Protein AF-A0A7C4NVT6-F1 (afdb_monomer)

Organism: NCBI:txid1295609

Mean predicted aligned error: 9.37 Å

Nearest PDB structures (foldseek):
  5t11-assembly1_J  TM=6.801E-01  e=2.303E-03  Paraburkholderia phytofirmans PsJN
  5t11-assembly1_K  TM=7.051E-01  e=2.800E-03  Paraburkholderia phytofirmans PsJN
  7rxu-assembly1_A  TM=5.535E-01  e=2.623E-03  Campylobacter jejuni
  4rhb-assembly2_D  TM=4.181E-01  e=5.982E-02  Escherichia coli K-12
  5iv8-assembly2_D  TM=3.924E-01  e=5.251E-02  Klebsiella pneumoniae

pLDDT: mean 86.77, std 11.7, range [37.81, 96.94]

Sequence (127 aa):
MWYLCLRNWLILLFLSFFFFSCGYQFQERPSYFKPEWQTVYIAPWKNFTSETALGEMLAYELRHKLAEGKFLMPVYDESRADLILKGEIIRVYLVPVAYETFIQTKERKIEFEGKYKLIEKRKEKLF

Foldseek 3Di:
DVVVVVVVVVVVVVVVVVVVPPPDDDDLDDPPDDPPFAEEEEDQEAEPDPPVCVSVVVSVVVQVVVVVSNRHHYDPDPVPGQKYKYKYWNDWDWAQDDAPDPPRRPDTDIDTDMDMDMDGDDPPPPD

Secondary structure (DSSP, 8-state):
-HHHHHHHHHHHHHHHHHHHTT-----SS-TTS-TT--EEEEPPPEE-SS-TTHHHHHHHHHHHHHHHHSSSEEES-GGG-SEEEEEEEEEEEEEEEEESSSS-EEEEEEEEEEEEEEEE-------

InterPro domains:
  IPR007485 LPS-assembly lipoprotein LptE [PF04390] (38-125)

Solvent-accessible surface area (backbone atoms only — not comparable to full-atom values): 7575 Å² total; per-residue (Å²): 116,69,69,61,53,54,51,53,50,51,51,53,53,57,56,52,55,64,72,69,66,77,76,83,70,92,74,74,60,67,88,86,59,59,88,83,54,48,27,29,15,60,46,63,25,49,63,65,49,92,59,85,60,52,21,52,52,51,29,50,52,52,40,53,54,36,48,75,58,69,56,36,44,60,43,94,47,69,88,78,24,35,28,38,39,43,37,33,38,62,42,73,46,78,44,76,76,40,62,79,46,103,86,43,70,68,39,69,46,78,47,77,42,68,51,74,48,80,42,77,53,80,74,79,77,81,127

Structure (mmCIF, N/CA/C/O backbone):
data_AF-A0A7C4NVT6-F1
#
_entry.id   AF-A0A7C4NVT6-F1
#
loop_
_atom_site.group_PDB
_atom_site.id
_atom_site.type_symbol
_atom_site.label_atom_id
_atom_site.label_alt_id
_atom_site.label_comp_id
_atom_site.label_asym_id
_atom_site.label_entity_id
_atom_site.label_seq_id
_atom_site.pdbx_PDB_ins_code
_atom_site.Cartn_x
_atom_site.Cartn_y
_atom_site.Cartn_z
_atom_site.occupancy
_atom_site.B_iso_or_equiv
_atom_site.auth_seq_id
_atom_site.auth_comp_id
_atom_site.auth_asym_id
_atom_site.auth_atom_id
_atom_site.pdbx_PDB_model_num
ATOM 1 N N . MET A 1 1 ? 40.207 42.150 20.534 1.00 58.81 1 MET A N 1
ATOM 2 C CA . MET A 1 1 ? 38.822 42.038 20.010 1.00 58.81 1 MET A CA 1
ATOM 3 C C . MET A 1 1 ? 38.700 41.072 18.825 1.00 58.81 1 MET A C 1
ATOM 5 O O . MET A 1 1 ? 37.775 40.277 18.834 1.00 58.81 1 MET A O 1
ATOM 9 N N . TRP A 1 2 ? 39.640 41.040 17.868 1.00 61.62 2 TRP A N 1
ATOM 10 C CA . TRP A 1 2 ? 39.610 40.118 16.710 1.00 61.62 2 TRP A CA 1
ATOM 11 C C . TRP A 1 2 ? 39.690 38.616 17.068 1.00 61.62 2 TRP A C 1
ATOM 13 O O . TRP A 1 2 ? 38.939 37.799 16.544 1.00 61.62 2 TRP A O 1
ATOM 23 N N . TYR A 1 3 ? 40.544 38.250 18.031 1.00 70.88 3 TYR A N 1
ATOM 24 C CA . TYR A 1 3 ? 40.760 36.859 18.463 1.00 70.88 3 TYR A CA 1
ATOM 25 C C . TYR A 1 3 ? 39.535 36.213 19.140 1.00 70.88 3 TYR A C 1
ATOM 27 O O . TYR A 1 3 ? 39.326 35.010 19.018 1.00 70.88 3 TYR A O 1
ATOM 35 N N . LEU A 1 4 ? 38.698 37.005 19.825 1.00 72.12 4 LEU A N 1
ATOM 36 C CA . LEU A 1 4 ? 37.452 36.523 20.438 1.00 72.12 4 LEU A CA 1
ATOM 37 C C . LEU A 1 4 ? 36.400 36.195 19.374 1.00 72.12 4 LEU A C 1
ATOM 39 O O . LEU A 1 4 ? 35.682 35.209 19.514 1.00 72.12 4 LEU A O 1
ATOM 43 N N . CYS A 1 5 ? 36.358 36.989 18.300 1.00 70.31 5 CYS A N 1
ATOM 44 C CA . CYS A 1 5 ? 35.466 36.766 17.166 1.00 70.31 5 CYS A CA 1
ATOM 45 C C . CYS A 1 5 ? 35.868 35.497 16.396 1.00 70.31 5 CYS A C 1
ATOM 47 O O . CYS A 1 5 ? 35.028 34.635 16.151 1.00 70.31 5 CYS A O 1
ATOM 49 N N . LEU A 1 6 ? 37.171 35.317 16.132 1.00 80.25 6 LEU A N 1
ATOM 50 C CA . LEU A 1 6 ? 37.708 34.116 15.479 1.00 80.25 6 LEU A CA 1
ATOM 51 C C . LEU A 1 6 ? 37.423 32.840 16.293 1.00 80.25 6 LEU A C 1
ATOM 53 O O . LEU A 1 6 ? 37.013 31.824 15.738 1.00 80.25 6 LEU A O 1
ATOM 57 N N . ARG A 1 7 ? 37.581 32.908 17.623 1.00 83.31 7 ARG A N 1
ATOM 58 C CA . ARG A 1 7 ? 37.290 31.792 18.535 1.00 83.31 7 ARG A CA 1
ATOM 59 C C . ARG A 1 7 ? 35.812 31.400 18.513 1.00 83.31 7 ARG A C 1
ATOM 61 O O . ARG A 1 7 ? 35.511 30.216 18.415 1.00 83.31 7 ARG A O 1
ATOM 68 N N . ASN A 1 8 ? 34.899 32.370 18.577 1.00 82.44 8 ASN A N 1
ATOM 69 C CA . ASN A 1 8 ? 33.462 32.086 18.498 1.00 82.44 8 ASN A CA 1
ATOM 70 C C . ASN A 1 8 ? 33.072 31.491 17.143 1.00 82.44 8 ASN A C 1
ATOM 72 O O . ASN A 1 8 ? 32.222 30.606 17.084 1.00 82.44 8 ASN A O 1
ATOM 76 N N . TRP A 1 9 ? 33.712 31.938 16.063 1.00 85.69 9 TRP A N 1
ATOM 77 C CA . TRP A 1 9 ? 33.416 31.437 14.727 1.00 85.69 9 TRP A CA 1
ATOM 78 C C . TRP A 1 9 ? 33.868 2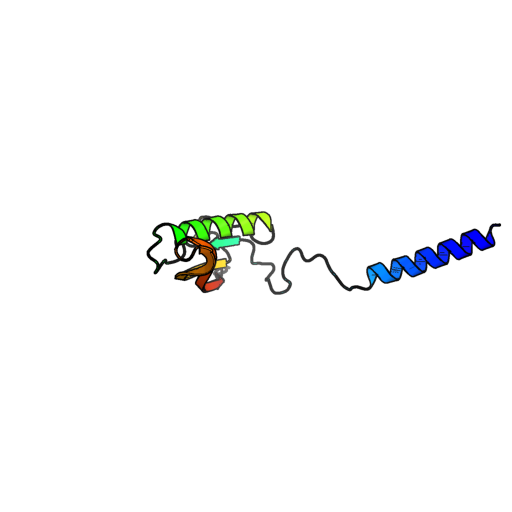9.986 14.537 1.00 85.69 9 TRP A C 1
ATOM 80 O O . TRP A 1 9 ? 33.116 29.179 13.997 1.00 85.69 9 TRP A O 1
ATOM 90 N N . LEU A 1 10 ? 35.038 29.622 15.075 1.00 86.94 10 LEU A N 1
ATOM 91 C CA . LEU A 1 10 ? 35.519 28.237 15.088 1.00 86.94 10 LEU A CA 1
ATOM 92 C C . LEU A 1 10 ? 34.621 27.315 15.924 1.00 86.94 10 LEU A C 1
ATOM 94 O O . LEU A 1 10 ? 34.365 26.188 15.509 1.00 86.94 10 LEU A O 1
ATOM 98 N N . ILE A 1 11 ? 34.101 27.789 17.062 1.00 87.56 11 ILE A N 1
ATOM 99 C CA . ILE A 1 11 ? 33.1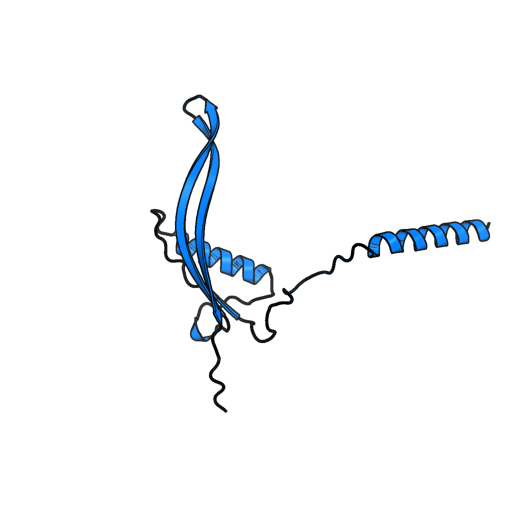60 27.019 17.892 1.00 87.56 11 ILE A CA 1
ATOM 100 C C . ILE A 1 11 ? 31.846 26.776 17.140 1.00 87.56 11 ILE A C 1
ATOM 102 O O . ILE A 1 11 ? 31.354 25.653 17.134 1.00 87.56 11 ILE A O 1
ATOM 106 N N . LEU A 1 12 ? 31.299 27.794 16.468 1.00 85.69 12 LEU A N 1
ATOM 107 C CA . LEU A 1 12 ? 30.076 27.658 15.666 1.00 85.69 12 LEU A CA 1
ATOM 108 C C . LEU A 1 12 ? 30.266 26.713 14.473 1.00 85.69 12 LEU A C 1
ATOM 110 O O . LEU 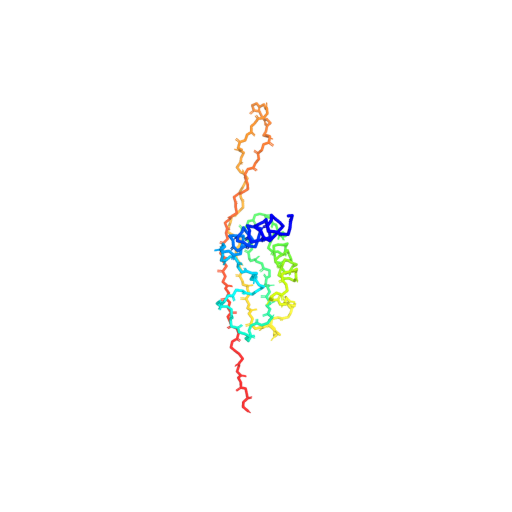A 1 12 ? 29.372 25.929 14.163 1.00 85.69 12 LEU A O 1
ATOM 114 N N . LEU A 1 13 ? 31.433 26.763 13.830 1.00 85.06 13 LEU A N 1
ATOM 115 C CA . LEU A 1 13 ? 31.780 25.884 12.717 1.00 85.06 13 LEU A CA 1
ATOM 116 C C . LEU A 1 13 ? 31.961 24.437 13.195 1.00 85.06 13 LEU A C 1
ATOM 118 O O . LEU A 1 13 ? 31.453 23.519 12.566 1.00 85.06 13 LEU A O 1
ATOM 122 N N . PHE A 1 14 ? 32.592 24.217 14.350 1.00 83.69 14 PHE A N 1
ATOM 123 C CA . PHE A 1 14 ? 32.676 22.886 14.956 1.00 83.69 14 PHE A CA 1
ATOM 124 C C . PHE A 1 14 ? 31.289 22.350 15.334 1.00 83.69 14 PHE A C 1
ATOM 126 O O . PHE A 1 14 ? 30.978 21.201 15.035 1.00 83.69 14 PHE A O 1
ATOM 133 N N . LEU A 1 15 ? 30.422 23.191 15.912 1.00 83.81 15 LEU A N 1
ATOM 134 C CA . LEU A 1 15 ? 29.057 22.812 16.279 1.00 83.81 15 LEU A CA 1
ATOM 135 C C . LEU A 1 15 ? 28.200 22.456 15.051 1.00 83.81 15 LEU A C 1
ATOM 137 O O . LEU A 1 15 ? 27.384 21.543 15.133 1.00 83.81 15 LEU A O 1
ATOM 141 N N . SER A 1 16 ? 28.393 23.128 13.907 1.00 80.31 16 SER A N 1
ATOM 142 C CA . SER A 1 16 ? 27.637 22.832 12.681 1.00 80.31 16 SER A CA 1
ATOM 143 C C . SER A 1 16 ? 27.963 21.448 12.113 1.00 80.31 16 SER A C 1
ATOM 145 O O . SER A 1 16 ? 27.050 20.749 11.675 1.00 80.31 16 SER A O 1
ATOM 147 N N . PHE A 1 17 ? 29.217 20.989 12.206 1.00 78.12 17 PHE A N 1
ATOM 148 C CA . PHE A 1 17 ? 29.605 19.639 11.779 1.00 78.12 17 PHE A CA 1
ATOM 149 C C . PHE A 1 17 ? 28.918 18.526 12.586 1.00 78.12 17 PHE A C 1
ATOM 151 O O . PHE A 1 17 ? 28.611 17.477 12.018 1.00 78.12 17 PHE A O 1
ATOM 158 N N . PHE A 1 18 ? 28.593 18.755 13.865 1.00 76.12 18 PHE A N 1
ATOM 159 C CA . PHE A 1 18 ? 27.827 17.780 14.655 1.00 76.12 18 PHE A CA 1
ATOM 160 C C . PHE A 1 18 ? 26.397 17.592 14.138 1.00 76.12 18 PHE A C 1
ATOM 162 O O . PHE A 1 18 ? 25.878 16.480 14.205 1.00 76.12 18 PHE A O 1
ATOM 169 N N . PHE A 1 19 ? 25.779 18.627 13.559 1.00 70.31 19 PHE A N 1
ATOM 170 C CA . PHE A 1 19 ? 24.433 18.513 12.989 1.00 70.31 19 PHE A CA 1
ATOM 171 C C . PHE A 1 19 ? 24.401 17.753 11.651 1.00 70.31 19 PHE A C 1
ATOM 173 O O . PHE A 1 19 ? 23.377 17.162 11.319 1.00 70.31 19 PHE A O 1
ATOM 180 N N . PHE A 1 20 ? 25.509 17.700 10.902 1.00 68.31 20 PHE A N 1
ATOM 181 C CA . PHE A 1 20 ? 25.585 16.969 9.626 1.00 68.31 20 PHE A CA 1
ATOM 182 C C . PHE A 1 20 ? 25.974 15.484 9.768 1.00 68.31 20 PHE A C 1
ATOM 184 O O . PHE A 1 20 ? 25.876 14.733 8.799 1.00 68.31 20 PHE A O 1
ATOM 191 N N . SER A 1 21 ? 26.375 15.021 10.958 1.00 69.38 21 SER A N 1
ATOM 192 C CA . SER A 1 21 ? 26.878 13.650 11.165 1.00 69.38 21 SER A CA 1
ATOM 193 C C . SER A 1 21 ? 25.793 12.589 11.410 1.00 69.38 21 SER A C 1
ATOM 195 O O . SER A 1 21 ? 26.123 11.416 11.584 1.00 69.38 21 SER A O 1
ATOM 197 N N . CYS A 1 22 ? 24.505 12.944 11.426 1.00 71.69 22 CYS A N 1
ATOM 198 C CA . CYS A 1 22 ? 23.443 11.969 11.701 1.00 71.69 22 CYS A CA 1
ATOM 199 C C . CYS A 1 22 ? 23.185 10.966 10.557 1.00 71.69 22 CYS A C 1
ATOM 201 O O . CYS A 1 22 ? 22.375 10.062 10.730 1.00 71.69 22 CYS A O 1
ATOM 203 N N . GLY A 1 23 ? 23.844 11.102 9.399 1.00 76.00 23 GLY A N 1
ATOM 204 C CA . GLY A 1 23 ? 23.770 10.121 8.305 1.00 76.00 23 GLY A CA 1
ATOM 205 C C . GLY A 1 23 ? 22.409 10.028 7.602 1.00 76.00 23 GLY A C 1
ATOM 206 O O . GLY A 1 23 ? 22.235 9.183 6.728 1.00 76.00 23 GLY A O 1
ATOM 207 N N . TYR A 1 24 ? 21.450 10.893 7.947 1.00 80.62 24 TYR A N 1
ATOM 208 C CA . TYR A 1 24 ? 20.167 10.976 7.259 1.00 80.62 24 TYR A CA 1
ATOM 209 C C . TYR A 1 24 ? 20.373 11.514 5.846 1.00 80.62 24 TYR A C 1
ATOM 211 O O . TYR A 1 24 ? 20.832 12.639 5.651 1.00 80.62 24 TYR A O 1
ATOM 219 N N . GLN A 1 25 ? 20.011 10.705 4.858 1.00 77.75 25 GLN A N 1
ATOM 220 C CA . GLN A 1 25 ? 19.977 11.106 3.461 1.00 77.75 25 GLN A CA 1
ATOM 221 C C . GLN A 1 25 ? 18.527 11.269 3.024 1.00 77.75 25 GLN A C 1
ATOM 223 O O . GLN A 1 25 ? 17.656 10.485 3.406 1.00 77.75 25 GLN A O 1
ATOM 228 N N . PHE A 1 26 ? 18.270 12.291 2.211 1.00 80.50 26 PHE A N 1
ATOM 229 C CA . PHE A 1 26 ? 16.978 12.428 1.560 1.00 80.50 26 PHE A CA 1
ATOM 230 C C . PHE A 1 26 ? 16.826 11.304 0.532 1.00 80.50 26 PHE A C 1
ATOM 232 O O . PHE A 1 26 ? 17.628 11.197 -0.396 1.00 80.50 26 PHE A O 1
ATOM 239 N N . GLN A 1 27 ? 15.827 10.442 0.724 1.00 78.62 27 GLN A N 1
ATOM 240 C CA . GLN A 1 27 ? 15.582 9.300 -0.148 1.00 78.62 27 GLN A CA 1
ATOM 241 C C . GLN A 1 27 ? 14.311 9.521 -0.965 1.00 78.62 27 GLN A C 1
ATOM 243 O O . GLN A 1 27 ? 13.206 9.255 -0.504 1.00 78.62 27 GLN A O 1
ATOM 248 N N . GLU A 1 28 ? 14.485 9.983 -2.202 1.00 78.31 28 GLU A N 1
ATOM 249 C CA . GLU A 1 28 ? 13.383 10.157 -3.160 1.00 78.31 28 GLU A CA 1
ATOM 250 C C . GLU A 1 28 ? 12.878 8.821 -3.706 1.00 78.31 28 GLU A C 1
ATOM 252 O O . GLU A 1 28 ? 11.686 8.638 -3.942 1.00 78.31 28 GLU A O 1
ATOM 257 N N . ARG A 1 29 ? 13.795 7.867 -3.901 1.00 84.88 29 ARG A N 1
ATOM 258 C CA . ARG A 1 29 ? 13.501 6.549 -4.460 1.00 84.88 29 ARG A CA 1
ATOM 259 C C . ARG A 1 29 ? 14.184 5.456 -3.637 1.00 84.88 29 ARG A C 1
ATOM 261 O O . ARG A 1 29 ? 15.366 5.598 -3.303 1.00 84.88 29 ARG A O 1
ATOM 268 N N . PRO A 1 30 ? 13.491 4.348 -3.324 1.00 85.62 30 PRO A N 1
ATOM 269 C CA . PRO A 1 30 ? 14.114 3.247 -2.606 1.00 85.62 30 PRO A CA 1
ATOM 270 C C . PRO A 1 30 ? 15.269 2.639 -3.414 1.00 85.62 30 PRO A C 1
ATOM 272 O O . PRO A 1 30 ? 15.144 2.415 -4.616 1.00 85.62 30 PRO A O 1
ATOM 275 N N . SER A 1 31 ? 16.390 2.336 -2.759 1.00 84.75 31 SER A N 1
ATOM 276 C CA . SER A 1 31 ? 17.620 1.855 -3.417 1.00 84.75 31 SER A CA 1
ATOM 277 C C . SER A 1 31 ? 17.471 0.498 -4.115 1.00 84.75 31 SER A C 1
ATOM 279 O O . SER A 1 31 ? 18.214 0.193 -5.041 1.00 84.75 31 SER A O 1
ATOM 281 N N . TYR A 1 32 ? 16.498 -0.312 -3.696 1.00 85.00 32 TYR A N 1
ATOM 282 C CA . TYR A 1 32 ? 16.201 -1.623 -4.277 1.00 85.00 32 TYR A CA 1
ATOM 283 C C . TYR A 1 32 ? 15.304 -1.561 -5.527 1.00 85.00 32 TYR A C 1
ATOM 285 O O . TYR A 1 32 ? 15.055 -2.592 -6.153 1.00 85.00 32 TYR A O 1
ATOM 293 N N . PHE A 1 33 ? 14.789 -0.385 -5.904 1.00 87.88 33 PHE A N 1
ATOM 294 C CA . PHE A 1 33 ? 13.989 -0.231 -7.119 1.00 87.88 33 PHE A CA 1
ATOM 295 C C . PHE A 1 33 ? 14.882 -0.177 -8.359 1.00 87.88 33 PHE A C 1
ATOM 297 O O . PHE A 1 33 ? 15.719 0.718 -8.482 1.00 87.88 33 PHE A O 1
ATOM 304 N N . LYS A 1 34 ? 14.645 -1.065 -9.335 1.00 89.12 34 LYS A N 1
ATOM 305 C CA . LYS A 1 34 ? 15.345 -0.998 -10.626 1.00 89.12 34 LYS A CA 1
ATOM 306 C C . LYS A 1 34 ? 15.036 0.333 -11.327 1.00 89.12 34 LYS A C 1
ATOM 308 O O . LYS A 1 34 ? 13.878 0.757 -11.288 1.00 89.12 34 LYS A O 1
ATOM 313 N N . PRO A 1 35 ? 16.002 0.977 -12.006 1.00 85.88 35 PRO A N 1
ATOM 314 C CA . PRO A 1 35 ? 15.765 2.227 -12.742 1.00 85.88 35 PRO A CA 1
ATOM 315 C C . PRO A 1 35 ? 14.703 2.109 -13.846 1.00 85.88 35 PRO A C 1
ATOM 317 O O . PRO A 1 35 ? 14.037 3.083 -14.183 1.00 85.88 35 PRO A O 1
ATOM 320 N N . GLU A 1 36 ? 14.528 0.901 -14.385 1.00 89.38 36 GLU A N 1
ATOM 321 C CA . GLU A 1 36 ? 13.576 0.583 -15.454 1.00 89.38 36 GLU A CA 1
ATOM 322 C C . GLU A 1 36 ? 12.110 0.620 -14.994 1.00 89.38 36 GLU A C 1
ATOM 324 O O . GLU A 1 36 ? 11.214 0.774 -15.818 1.00 89.38 36 GLU A O 1
ATOM 329 N N . TRP A 1 37 ? 11.847 0.492 -13.690 1.00 91.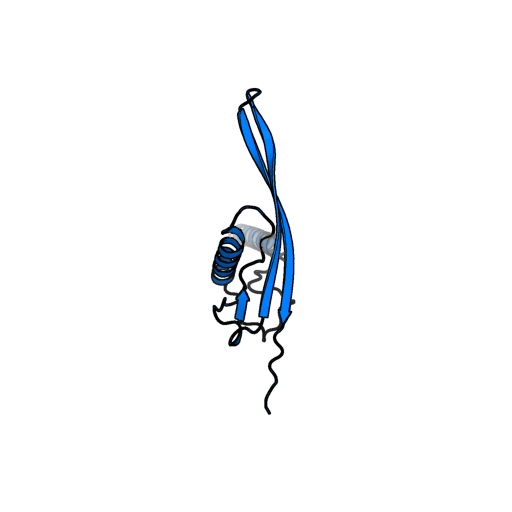88 37 TRP A N 1
ATOM 330 C CA . TRP A 1 37 ? 10.490 0.489 -13.145 1.00 91.88 37 TRP A CA 1
ATOM 331 C C . TRP A 1 37 ? 9.979 1.914 -12.963 1.00 91.88 37 TRP A C 1
ATOM 333 O O . TRP A 1 37 ? 10.248 2.548 -11.943 1.00 91.88 37 TRP A O 1
ATOM 343 N N . GLN A 1 38 ? 9.255 2.444 -13.938 1.00 91.44 38 GLN A N 1
ATOM 344 C CA . GLN A 1 38 ? 8.755 3.821 -13.868 1.00 91.44 38 GLN A CA 1
ATOM 345 C C . GLN A 1 38 ? 7.252 3.864 -13.635 1.00 91.44 38 GLN A C 1
ATOM 347 O O . GLN A 1 38 ? 6.755 4.756 -12.948 1.00 91.44 38 GLN A O 1
ATOM 352 N N . THR A 1 39 ? 6.535 2.883 -14.171 1.00 94.56 39 THR A N 1
ATOM 353 C CA . THR A 1 39 ? 5.075 2.854 -14.165 1.00 94.56 39 THR A CA 1
ATOM 354 C C . THR A 1 39 ? 4.528 1.665 -13.386 1.00 94.56 39 THR A C 1
ATOM 356 O O . THR A 1 39 ? 5.104 0.573 -13.386 1.00 94.56 39 THR A O 1
ATOM 359 N N . VAL A 1 40 ? 3.388 1.867 -12.725 1.00 95.50 40 VAL A N 1
ATOM 360 C CA . VAL A 1 40 ? 2.699 0.818 -11.968 1.00 95.50 40 VAL A CA 1
ATOM 361 C C . VAL A 1 40 ? 1.210 0.794 -12.290 1.00 95.50 40 VAL A C 1
ATOM 363 O O . VAL A 1 40 ? 0.523 1.809 -12.208 1.00 95.50 40 VAL A O 1
ATOM 366 N N . TYR A 1 41 ? 0.687 -0.374 -12.641 1.00 96.62 41 TYR A N 1
ATOM 367 C CA . TYR A 1 41 ? -0.747 -0.625 -12.684 1.00 96.62 41 TYR A CA 1
ATOM 368 C C . TYR A 1 41 ? -1.177 -1.215 -11.345 1.00 96.62 41 TYR A C 1
ATOM 370 O O . TYR A 1 41 ? -0.653 -2.239 -10.907 1.00 96.62 41 TYR A O 1
ATOM 378 N N . ILE A 1 42 ? -2.134 -0.569 -10.688 1.00 96.94 42 ILE A N 1
ATOM 379 C CA . ILE A 1 42 ? -2.750 -1.086 -9.465 1.00 96.94 42 ILE A CA 1
ATOM 380 C C . ILE A 1 42 ? -4.120 -1.606 -9.862 1.00 96.94 42 ILE A C 1
ATOM 382 O O . ILE A 1 42 ? -4.974 -0.815 -10.264 1.00 96.94 42 ILE A O 1
ATOM 386 N N . ALA A 1 43 ? -4.326 -2.916 -9.782 1.00 94.94 43 ALA A N 1
ATOM 387 C CA . ALA A 1 43 ? -5.640 -3.504 -10.010 1.00 94.94 43 ALA A CA 1
ATOM 388 C C . ALA A 1 43 ? -6.546 -3.251 -8.789 1.00 94.94 43 ALA A C 1
ATOM 390 O O . ALA A 1 43 ? -6.031 -3.168 -7.670 1.00 94.94 43 ALA A O 1
ATOM 391 N N . PRO A 1 44 ? -7.876 -3.171 -8.962 1.00 95.31 44 PRO A N 1
ATOM 392 C CA . PRO A 1 44 ? -8.811 -3.266 -7.846 1.00 95.31 44 PRO A CA 1
ATOM 393 C C . PRO A 1 44 ? -8.527 -4.509 -7.004 1.00 95.31 44 PRO A C 1
ATOM 395 O O . PRO A 1 44 ? -8.321 -5.602 -7.543 1.00 95.31 44 PRO A O 1
ATOM 398 N N . TRP A 1 45 ? -8.470 -4.351 -5.682 1.00 95.75 45 TRP A N 1
ATOM 399 C CA . TRP A 1 45 ? -8.161 -5.482 -4.811 1.00 95.75 45 TRP A CA 1
ATOM 400 C C . TRP A 1 45 ? -9.376 -6.397 -4.699 1.00 95.75 45 TRP A C 1
ATOM 402 O O . TRP A 1 45 ? -10.499 -5.934 -4.496 1.00 95.75 45 TRP A O 1
ATOM 412 N N . LYS A 1 46 ? -9.157 -7.711 -4.790 1.00 95.56 46 LYS A N 1
ATOM 413 C CA . LYS A 1 46 ? -10.235 -8.686 -4.601 1.00 95.56 46 LYS A CA 1
ATOM 414 C C . LYS A 1 46 ? -10.729 -8.594 -3.161 1.00 95.56 46 LYS A C 1
ATOM 416 O O . LYS A 1 46 ? -9.948 -8.807 -2.237 1.00 95.56 46 LYS A O 1
ATOM 421 N N . ASN A 1 47 ? -12.004 -8.279 -2.966 1.00 95.06 47 ASN A N 1
ATOM 422 C CA . ASN A 1 47 ? -12.556 -8.087 -1.634 1.00 95.06 47 ASN A CA 1
ATOM 423 C C . ASN A 1 47 ? -13.340 -9.318 -1.160 1.00 95.06 47 ASN A C 1
ATOM 425 O O . ASN A 1 47 ? -14.312 -9.713 -1.800 1.00 95.06 47 ASN A O 1
ATOM 429 N N . PHE A 1 48 ? -12.923 -9.900 -0.035 1.00 93.50 48 PHE A N 1
ATOM 430 C CA . PHE A 1 48 ? -13.623 -10.998 0.642 1.00 93.50 48 PHE A CA 1
ATOM 431 C C . PHE A 1 48 ? -14.455 -10.530 1.850 1.00 93.50 48 PHE A C 1
ATOM 433 O O . PHE A 1 48 ? -14.993 -11.356 2.584 1.00 93.50 48 PHE A O 1
ATOM 440 N N . THR A 1 49 ? -14.559 -9.218 2.071 1.00 92.62 49 THR A N 1
ATOM 441 C CA . THR A 1 49 ? -15.370 -8.617 3.139 1.00 92.62 49 THR A CA 1
ATOM 442 C C . THR A 1 49 ? -16.759 -8.214 2.640 1.00 92.62 49 THR A C 1
ATOM 444 O O . THR A 1 49 ? -17.031 -8.223 1.440 1.00 92.62 49 THR A O 1
ATOM 447 N N . SER A 1 50 ? -17.631 -7.806 3.562 1.00 90.00 50 SER A N 1
ATOM 448 C CA . SER A 1 50 ? -18.972 -7.299 3.244 1.00 90.00 50 SER A CA 1
ATOM 449 C C . SER A 1 50 ? -18.978 -5.893 2.616 1.00 90.00 50 SER A C 1
ATOM 451 O O . SER A 1 50 ? -20.019 -5.441 2.148 1.00 90.00 50 SER A O 1
ATOM 453 N N . GLU A 1 51 ? -17.837 -5.196 2.589 1.00 89.31 51 GLU A N 1
ATOM 454 C CA . GLU A 1 51 ? -17.728 -3.801 2.139 1.00 89.31 51 GLU A CA 1
ATOM 455 C C . GLU A 1 51 ? -17.518 -3.690 0.621 1.00 89.31 51 GLU A C 1
ATOM 457 O O . GLU A 1 51 ? -16.393 -3.616 0.136 1.00 89.31 51 GLU A O 1
ATOM 462 N N . THR A 1 52 ? -18.591 -3.666 -0.165 1.00 87.56 52 THR A N 1
ATOM 463 C CA . THR A 1 52 ? -18.551 -3.824 -1.636 1.00 87.56 52 THR A CA 1
ATOM 464 C C . THR A 1 52 ? -17.540 -2.939 -2.382 1.00 87.56 52 THR A C 1
ATOM 466 O O . THR A 1 52 ? -16.887 -3.421 -3.307 1.00 87.56 52 THR A O 1
ATOM 469 N N . ALA A 1 53 ? -17.356 -1.678 -1.982 1.00 93.62 53 ALA A N 1
ATOM 470 C CA . ALA A 1 53 ? -16.483 -0.723 -2.676 1.00 93.62 53 ALA A CA 1
ATOM 471 C C . ALA A 1 53 ? -15.022 -0.711 -2.189 1.00 93.62 53 ALA A C 1
ATOM 473 O O . ALA A 1 53 ? -14.178 -0.03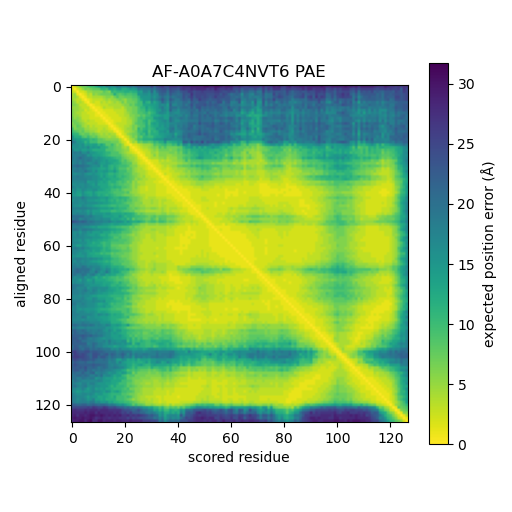9 -2.784 1.00 93.62 53 ALA A O 1
ATOM 474 N N . LEU A 1 54 ? -14.698 -1.446 -1.122 1.00 93.62 54 LEU A N 1
ATOM 475 C CA . LEU A 1 54 ? -13.424 -1.302 -0.418 1.00 93.62 54 LEU A CA 1
ATOM 476 C C . LEU A 1 54 ? -12.203 -1.601 -1.305 1.00 93.62 54 LEU A C 1
ATOM 478 O O . LEU A 1 54 ? -11.189 -0.915 -1.213 1.00 93.62 54 LEU A O 1
ATOM 482 N N . GLY A 1 55 ? -12.305 -2.599 -2.186 1.00 94.81 55 GLY A N 1
ATOM 483 C CA . GLY A 1 55 ? -11.222 -2.972 -3.102 1.00 94.81 55 GLY A CA 1
ATOM 484 C C . GLY A 1 55 ? -10.882 -1.889 -4.130 1.00 94.81 55 GLY A C 1
ATOM 485 O O . GLY A 1 55 ? -9.706 -1.648 -4.409 1.00 94.81 55 GLY A O 1
ATOM 486 N N . GLU A 1 56 ? -11.906 -1.218 -4.661 1.00 95.56 56 GLU A N 1
ATOM 487 C CA . GLU A 1 56 ? -11.764 -0.100 -5.604 1.00 95.56 56 GLU A CA 1
ATOM 488 C C . GLU A 1 56 ? -11.243 1.154 -4.903 1.00 95.56 56 GLU A C 1
ATOM 490 O O . GLU A 1 56 ? -10.301 1.786 -5.384 1.00 95.56 56 GLU A O 1
ATOM 495 N N . MET A 1 57 ? -11.804 1.474 -3.731 1.00 95.62 57 MET A N 1
ATOM 496 C CA . MET A 1 57 ? -11.366 2.603 -2.906 1.00 95.62 57 MET A CA 1
ATOM 497 C C . MET A 1 57 ? -9.891 2.468 -2.527 1.00 95.62 57 MET A C 1
ATOM 499 O O . MET A 1 57 ? -9.117 3.403 -2.713 1.00 95.62 57 MET A O 1
ATOM 503 N N . LEU A 1 58 ? -9.470 1.284 -2.072 1.00 95.25 58 LEU A N 1
ATOM 504 C CA . LEU A 1 58 ? -8.077 1.036 -1.714 1.00 95.25 58 LEU A CA 1
ATOM 505 C C . LEU A 1 58 ? -7.147 1.187 -2.924 1.00 95.25 58 LEU A C 1
ATOM 507 O O . LEU A 1 58 ? -6.096 1.815 -2.820 1.00 95.25 58 LEU A O 1
ATOM 511 N N . ALA A 1 59 ? -7.532 0.654 -4.086 1.00 95.44 59 ALA A N 1
ATOM 512 C CA . ALA A 1 59 ? -6.742 0.808 -5.303 1.00 95.44 59 ALA A CA 1
ATOM 513 C C . ALA A 1 59 ? -6.651 2.276 -5.751 1.00 95.44 59 ALA A C 1
ATOM 515 O O . ALA A 1 59 ? -5.584 2.715 -6.180 1.00 95.44 59 ALA A O 1
ATOM 516 N N . TYR A 1 60 ? -7.736 3.044 -5.644 1.00 95.81 60 TYR A N 1
ATOM 517 C CA . TYR A 1 60 ? -7.751 4.476 -5.942 1.00 95.81 60 TYR A CA 1
ATOM 518 C C . TYR A 1 60 ? -6.807 5.263 -5.023 1.00 95.81 60 TYR A C 1
ATOM 520 O O . TYR A 1 60 ? -5.920 5.961 -5.518 1.00 95.81 60 TYR A O 1
ATOM 528 N N . GLU A 1 61 ? -6.929 5.082 -3.708 1.00 95.62 61 GLU A N 1
ATOM 529 C CA . GLU A 1 61 ? -6.085 5.767 -2.722 1.00 95.62 61 GLU A CA 1
ATOM 530 C C . GLU A 1 61 ? -4.605 5.403 -2.884 1.00 95.62 61 GLU A C 1
ATOM 532 O O . GLU A 1 61 ? -3.733 6.272 -2.836 1.00 95.62 61 GLU A O 1
ATOM 537 N N . LEU A 1 62 ? -4.297 4.135 -3.173 1.00 95.31 62 LEU A N 1
ATOM 538 C CA . LEU A 1 62 ? -2.927 3.709 -3.465 1.00 95.31 62 LEU A CA 1
ATOM 539 C C . LEU A 1 62 ? -2.362 4.397 -4.713 1.00 95.31 62 LEU A C 1
ATOM 541 O O . LEU A 1 62 ? -1.209 4.831 -4.696 1.00 95.31 62 LEU A O 1
ATOM 545 N N . ARG A 1 63 ? -3.152 4.537 -5.787 1.00 95.25 63 ARG A N 1
ATOM 546 C CA . ARG A 1 63 ? -2.718 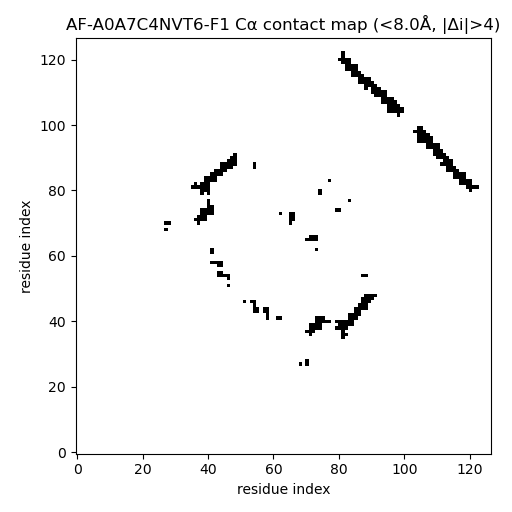5.285 -6.981 1.00 95.25 63 ARG A CA 1
ATOM 547 C C . ARG A 1 63 ? -2.445 6.744 -6.621 1.00 95.25 63 ARG A C 1
ATOM 549 O O . ARG A 1 63 ? -1.396 7.263 -6.995 1.00 95.25 63 ARG A O 1
ATOM 556 N N . HIS A 1 64 ? -3.333 7.379 -5.857 1.00 95.00 64 HIS A N 1
ATOM 557 C CA . HIS A 1 64 ? -3.161 8.766 -5.427 1.00 95.00 64 HIS A CA 1
ATOM 558 C C . HIS A 1 64 ? -1.879 8.956 -4.601 1.00 95.00 64 HIS A C 1
ATOM 560 O O . HIS A 1 64 ? -1.062 9.825 -4.908 1.00 95.00 64 HIS A O 1
ATOM 566 N N . LYS A 1 65 ? -1.637 8.090 -3.610 1.00 93.81 65 LYS A N 1
ATOM 567 C CA . LYS A 1 65 ? -0.431 8.148 -2.770 1.00 93.81 65 LYS A CA 1
ATOM 568 C C . LYS A 1 65 ? 0.864 7.892 -3.528 1.00 93.81 65 LYS A C 1
ATOM 570 O O . LYS A 1 65 ? 1.863 8.556 -3.256 1.00 93.81 65 LYS A O 1
ATOM 575 N N . LEU A 1 66 ? 0.868 6.986 -4.502 1.00 92.44 66 LEU A N 1
ATOM 576 C CA . LEU A 1 66 ? 2.051 6.784 -5.342 1.00 92.44 66 LEU A CA 1
ATOM 577 C C . LEU A 1 66 ? 2.323 7.987 -6.252 1.00 92.44 66 LEU A C 1
ATOM 579 O O . LEU A 1 66 ? 3.480 8.381 -6.395 1.00 92.44 66 LEU A O 1
ATOM 583 N N . ALA A 1 67 ? 1.277 8.614 -6.799 1.00 92.00 67 ALA A N 1
ATOM 584 C CA . ALA A 1 67 ? 1.423 9.838 -7.583 1.00 92.00 67 ALA A CA 1
ATOM 585 C C . ALA A 1 67 ? 2.007 10.998 -6.752 1.00 92.00 67 ALA A C 1
ATOM 587 O O . ALA A 1 67 ? 2.901 11.694 -7.235 1.00 92.00 67 ALA A O 1
ATOM 588 N N . GLU A 1 68 ? 1.567 11.174 -5.498 1.00 91.44 68 GLU A N 1
ATOM 589 C CA . GLU A 1 68 ? 2.145 12.155 -4.559 1.00 91.44 68 GLU A CA 1
ATOM 590 C C . GLU A 1 68 ? 3.646 11.910 -4.324 1.00 91.44 68 GLU A C 1
ATOM 592 O O . GLU A 1 68 ? 4.432 12.857 -4.283 1.00 91.44 68 GLU A O 1
ATOM 597 N N . GLY A 1 69 ? 4.047 10.641 -4.195 1.00 86.62 69 GLY A N 1
ATOM 598 C CA . GLY A 1 69 ? 5.427 10.240 -3.915 1.00 86.62 69 GLY A CA 1
ATOM 599 C C . GLY A 1 69 ? 6.405 10.398 -5.084 1.00 86.62 69 GLY A C 1
ATOM 600 O O . GLY A 1 69 ? 7.609 10.314 -4.863 1.00 86.62 69 GLY A O 1
ATOM 601 N N . LYS A 1 70 ? 5.927 10.614 -6.320 1.00 84.12 70 LYS A N 1
ATOM 602 C CA . LYS A 1 70 ? 6.717 10.865 -7.551 1.00 84.12 70 LYS A CA 1
ATOM 603 C C . LYS A 1 70 ? 7.756 9.803 -7.960 1.00 84.12 70 LYS A C 1
ATOM 605 O O . LYS A 1 70 ? 8.411 9.974 -8.984 1.00 84.12 70 LYS A O 1
ATOM 610 N N . PHE A 1 71 ? 7.908 8.702 -7.225 1.00 87.25 71 PHE A N 1
ATOM 611 C CA . PHE A 1 71 ? 8.885 7.652 -7.548 1.00 87.25 71 PHE A CA 1
ATOM 612 C C . PHE A 1 71 ? 8.334 6.561 -8.485 1.00 87.25 71 PHE A C 1
ATOM 614 O O . PHE A 1 71 ? 9.116 5.872 -9.144 1.00 87.25 71 PHE A O 1
ATOM 621 N N . LEU A 1 72 ? 7.006 6.416 -8.558 1.00 91.44 72 LEU A N 1
ATOM 622 C CA . LEU A 1 72 ? 6.285 5.543 -9.488 1.00 91.44 72 LEU A CA 1
ATOM 623 C C . LEU A 1 72 ? 5.059 6.263 -10.039 1.00 91.44 72 LEU A C 1
ATOM 625 O O . LEU A 1 72 ? 4.276 6.834 -9.281 1.00 91.44 72 LEU A O 1
ATOM 629 N N . MET A 1 73 ? 4.850 6.175 -11.350 1.00 93.56 73 MET A N 1
ATOM 630 C CA . MET A 1 73 ? 3.689 6.765 -12.002 1.00 93.56 73 MET A CA 1
ATOM 631 C C . MET A 1 73 ? 2.560 5.730 -12.139 1.00 93.56 73 MET A C 1
ATOM 633 O O . MET A 1 73 ? 2.728 4.737 -12.856 1.00 93.56 73 MET A O 1
ATOM 637 N N . PRO A 1 74 ? 1.405 5.923 -11.478 1.00 95.44 74 PRO A N 1
ATOM 638 C CA . PRO A 1 74 ? 0.269 5.029 -11.639 1.00 95.44 74 PRO A CA 1
ATOM 639 C C . PRO A 1 74 ? -0.325 5.156 -13.047 1.00 95.44 74 PRO A C 1
ATOM 641 O O . PRO A 1 74 ? -0.572 6.259 -13.537 1.00 95.44 74 PRO A O 1
ATOM 644 N N . VAL A 1 75 ? -0.592 4.021 -13.689 1.00 95.56 75 VAL A N 1
ATOM 645 C CA . VAL A 1 75 ? -1.269 3.947 -14.990 1.00 95.56 75 VAL A CA 1
AT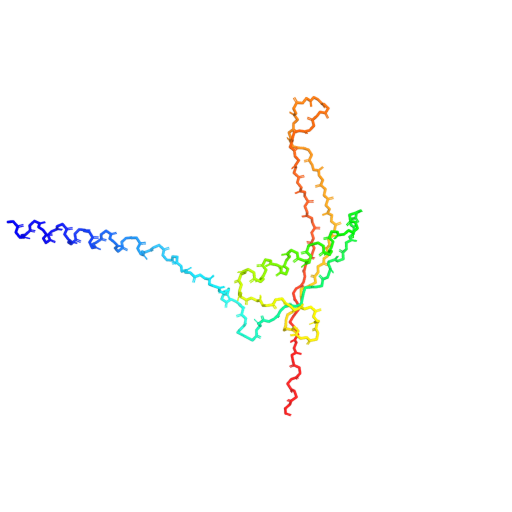OM 646 C C . VAL A 1 75 ? -2.592 3.197 -14.862 1.00 95.56 75 VAL A C 1
ATOM 648 O O . VAL A 1 75 ? -2.733 2.297 -14.038 1.00 95.56 75 VAL A O 1
ATOM 651 N N . TYR A 1 76 ? -3.573 3.568 -15.689 1.00 92.44 76 TYR A N 1
ATOM 652 C CA . TYR A 1 76 ? -4.905 2.943 -15.713 1.00 92.44 76 TYR A CA 1
ATOM 653 C C . TYR A 1 76 ? -5.005 1.734 -16.649 1.00 92.44 76 TYR A C 1
ATOM 655 O O . TYR A 1 76 ? -5.994 1.013 -16.613 1.00 92.44 76 TYR A O 1
ATOM 663 N N . ASP A 1 77 ? -3.991 1.516 -17.482 1.00 92.50 77 ASP A N 1
ATOM 664 C CA . ASP A 1 77 ? -3.937 0.412 -18.434 1.00 92.50 77 ASP A CA 1
ATOM 665 C C . ASP A 1 77 ? -2.766 -0.511 -18.075 1.00 92.50 77 ASP A C 1
ATOM 667 O O . ASP A 1 77 ? -1.610 -0.078 -18.064 1.00 92.50 77 ASP A O 1
ATOM 671 N N . GLU A 1 78 ? -3.071 -1.781 -17.797 1.00 92.56 78 GLU A N 1
ATOM 672 C CA . GLU A 1 78 ? -2.098 -2.834 -17.476 1.00 92.56 78 GLU A CA 1
ATOM 673 C C . GLU A 1 78 ? -1.094 -3.058 -18.621 1.00 92.56 78 GLU A C 1
ATOM 675 O O . GLU A 1 78 ? 0.040 -3.499 -18.398 1.00 92.56 78 GLU A O 1
ATOM 680 N N . SER A 1 79 ? -1.459 -2.721 -19.865 1.00 90.88 79 SER A N 1
ATOM 681 C CA . SER A 1 79 ? -0.572 -2.842 -21.024 1.00 90.88 79 SER A CA 1
ATOM 682 C C . SER A 1 79 ? 0.673 -1.951 -20.897 1.00 90.88 79 SER A C 1
ATOM 684 O O . SER A 1 79 ? 1.776 -2.392 -21.233 1.00 90.88 79 SER A O 1
ATOM 686 N N . ARG A 1 80 ? 0.504 -0.756 -20.317 1.00 91.19 80 ARG A N 1
ATOM 687 C CA . ARG A 1 80 ? 1.516 0.307 -20.216 1.00 91.19 80 ARG A CA 1
ATOM 688 C C . ARG A 1 80 ? 2.363 0.253 -18.947 1.00 91.19 80 ARG A C 1
ATOM 690 O O . ARG A 1 80 ? 3.253 1.080 -18.802 1.00 91.19 80 ARG A O 1
ATOM 697 N N . ALA A 1 81 ? 2.076 -0.673 -18.037 1.00 94.00 81 ALA A N 1
ATOM 698 C CA . ALA A 1 81 ? 2.763 -0.768 -16.758 1.00 94.00 81 ALA A CA 1
ATOM 699 C C . ALA A 1 81 ? 4.030 -1.628 -16.811 1.00 94.00 81 ALA A C 1
ATOM 701 O O . ALA A 1 81 ? 4.019 -2.726 -17.370 1.00 94.00 81 ALA A O 1
ATOM 702 N N . ASP A 1 82 ? 5.087 -1.168 -16.143 1.00 93.50 82 ASP A N 1
ATOM 703 C CA . ASP A 1 82 ? 6.286 -1.966 -15.862 1.00 93.50 82 ASP A CA 1
ATOM 704 C C . ASP A 1 82 ? 6.059 -2.892 -14.652 1.00 93.50 82 ASP A C 1
ATOM 706 O O . ASP A 1 82 ? 6.561 -4.017 -14.605 1.00 93.50 82 ASP A O 1
ATOM 710 N N . LEU A 1 83 ? 5.268 -2.432 -13.679 1.00 94.25 83 LEU A N 1
ATOM 711 C CA . LEU A 1 83 ? 4.909 -3.167 -12.468 1.00 94.25 83 LEU A CA 1
ATOM 712 C C . LEU A 1 83 ? 3.397 -3.328 -12.340 1.00 94.25 83 LEU A C 1
ATOM 714 O O . LEU A 1 83 ? 2.636 -2.404 -12.609 1.00 94.25 83 LEU A O 1
ATOM 718 N N . ILE A 1 84 ? 2.953 -4.478 -11.850 1.00 95.62 84 ILE A N 1
ATOM 719 C CA . ILE A 1 84 ? 1.542 -4.743 -11.579 1.00 95.62 84 ILE A CA 1
ATOM 720 C C . ILE A 1 84 ? 1.379 -5.082 -10.099 1.00 95.62 84 ILE A C 1
ATOM 722 O O . ILE A 1 84 ? 1.901 -6.091 -9.620 1.00 95.62 84 ILE A O 1
ATOM 726 N N . LEU A 1 85 ? 0.641 -4.244 -9.374 1.00 96.06 85 LEU A N 1
ATOM 727 C CA . LEU A 1 85 ? 0.275 -4.470 -7.982 1.00 96.06 85 LEU A CA 1
ATOM 728 C C . LEU A 1 85 ? -1.116 -5.106 -7.925 1.00 96.06 85 LEU A C 1
ATOM 730 O O . LEU A 1 85 ? -2.114 -4.485 -8.298 1.00 96.06 85 LEU A O 1
ATOM 734 N N . LYS A 1 86 ? -1.171 -6.347 -7.439 1.00 96.12 86 LYS A N 1
ATOM 735 C CA . LYS A 1 86 ? -2.418 -7.075 -7.167 1.00 96.12 86 LYS A CA 1
ATOM 736 C C . LYS A 1 86 ? -2.540 -7.303 -5.671 1.00 96.12 86 LYS A C 1
ATOM 738 O O . LYS A 1 86 ? -1.541 -7.560 -5.000 1.00 96.12 86 LYS A O 1
ATOM 743 N N . GLY A 1 87 ? -3.760 -7.257 -5.159 1.00 95.31 87 GLY A N 1
ATOM 744 C CA . GLY A 1 87 ? -4.009 -7.544 -3.759 1.00 95.31 87 GLY A CA 1
ATOM 745 C C . GLY A 1 87 ? -5.385 -8.123 -3.502 1.00 95.31 87 GLY A C 1
ATOM 746 O O . GLY A 1 87 ? -6.265 -8.135 -4.365 1.00 95.31 87 GLY A O 1
ATOM 747 N N . GLU A 1 88 ? -5.526 -8.643 -2.296 1.00 96.56 88 GLU A N 1
ATOM 748 C CA . GLU A 1 88 ? -6.717 -9.289 -1.776 1.00 96.56 88 GLU A CA 1
ATOM 749 C C . GLU A 1 88 ? -6.966 -8.756 -0.368 1.00 96.56 88 GLU A C 1
ATOM 751 O O . GLU A 1 88 ? -6.058 -8.754 0.468 1.00 96.56 88 GLU A O 1
ATOM 756 N N . ILE A 1 89 ? -8.190 -8.315 -0.100 1.00 96.44 89 ILE A N 1
ATOM 757 C CA . ILE A 1 89 ? -8.639 -7.915 1.231 1.00 96.44 89 ILE A CA 1
ATOM 758 C C . ILE A 1 89 ? -9.313 -9.128 1.853 1.00 96.44 89 ILE A C 1
ATOM 760 O O . ILE A 1 89 ? -10.375 -9.550 1.399 1.00 96.44 89 ILE A O 1
ATOM 764 N N . ILE A 1 90 ? -8.671 -9.707 2.863 1.00 95.38 90 ILE A N 1
ATOM 765 C CA . ILE A 1 90 ? -9.123 -10.938 3.513 1.00 95.38 90 ILE A CA 1
ATOM 766 C C . ILE A 1 90 ? -10.156 -10.589 4.578 1.00 95.38 90 ILE A C 1
ATOM 768 O O . ILE A 1 90 ? -11.220 -11.205 4.624 1.00 95.38 90 ILE A O 1
ATOM 772 N N . ARG A 1 91 ? -9.845 -9.617 5.444 1.00 93.12 91 ARG A N 1
ATOM 773 C CA . ARG A 1 91 ? -10.695 -9.233 6.575 1.00 93.12 91 ARG A C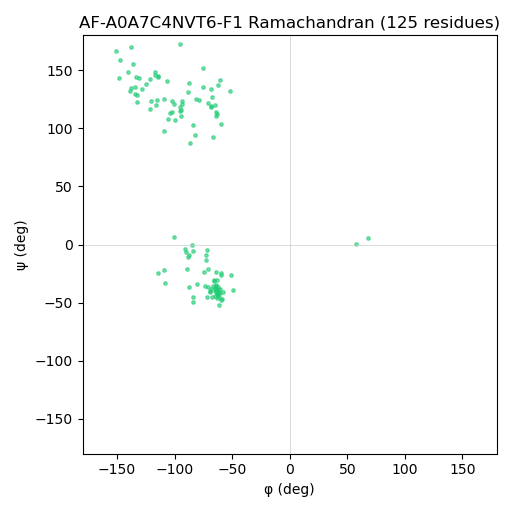A 1
ATOM 774 C C . ARG A 1 91 ? -10.569 -7.750 6.884 1.00 93.12 91 ARG A C 1
ATOM 776 O O . ARG A 1 91 ? -9.482 -7.184 6.827 1.00 93.12 91 ARG A O 1
ATOM 783 N N . VAL A 1 92 ? -11.694 -7.160 7.272 1.00 92.56 92 VAL A N 1
ATOM 784 C CA . VAL A 1 92 ? -11.757 -5.864 7.947 1.00 92.56 92 VAL A CA 1
ATOM 785 C C . VAL A 1 92 ? -12.680 -6.027 9.139 1.00 92.56 92 VAL A C 1
ATOM 787 O O . VAL A 1 92 ? -13.823 -6.453 8.974 1.00 92.56 92 VAL A O 1
ATOM 790 N N . TYR A 1 93 ? -12.176 -5.740 10.336 1.00 90.81 93 TYR A N 1
ATOM 791 C CA . TYR A 1 93 ? -12.942 -5.867 11.570 1.00 90.81 93 TYR A CA 1
ATOM 792 C C . TYR A 1 93 ? -12.782 -4.631 12.453 1.00 90.81 93 TYR A C 1
ATOM 794 O O . TYR A 1 93 ? -11.717 -4.018 12.514 1.00 90.81 93 TYR A O 1
ATOM 802 N N . LEU A 1 94 ? -13.862 -4.267 13.141 1.00 90.56 94 LEU A N 1
ATOM 803 C CA . LEU A 1 94 ? -13.901 -3.146 14.070 1.00 90.56 94 LEU A CA 1
ATOM 804 C C . LEU A 1 94 ? -13.914 -3.690 15.496 1.00 90.56 94 LEU A C 1
ATOM 806 O O . LEU A 1 94 ? -14.921 -4.228 15.954 1.00 90.56 94 LEU A O 1
ATOM 810 N N . VAL A 1 95 ? -12.800 -3.528 16.203 1.00 90.31 95 VAL A N 1
ATOM 811 C CA . VAL A 1 95 ? -12.684 -3.910 17.612 1.00 90.31 95 VAL A CA 1
ATOM 812 C C . VAL A 1 95 ? -12.967 -2.679 18.477 1.00 90.31 95 VAL A C 1
ATOM 814 O O . VAL A 1 95 ? -12.232 -1.694 18.377 1.00 90.31 95 VAL A O 1
ATOM 817 N N . PRO A 1 96 ? -14.002 -2.682 19.332 1.00 89.44 96 PRO A N 1
ATOM 818 C CA . PRO A 1 96 ? -14.186 -1.615 20.308 1.00 89.44 96 PRO A CA 1
ATOM 819 C C . PRO A 1 96 ? -13.056 -1.672 21.346 1.00 89.44 96 PRO A C 1
ATOM 821 O O . PRO A 1 96 ? -12.806 -2.723 21.932 1.00 89.44 96 PRO A O 1
ATOM 824 N N . VAL A 1 97 ? -12.366 -0.551 21.565 1.00 92.44 97 VAL A N 1
ATOM 825 C CA . VAL A 1 97 ? -11.210 -0.480 22.484 1.00 92.44 97 VAL A CA 1
ATOM 826 C C . VAL A 1 97 ? -11.455 0.412 23.695 1.00 92.44 97 VAL A C 1
ATOM 828 O O . VAL A 1 97 ? -10.862 0.180 24.744 1.00 92.44 97 VAL A O 1
ATOM 831 N N . ALA A 1 98 ? -12.365 1.380 23.586 1.00 89.75 98 ALA A N 1
ATOM 832 C CA . ALA A 1 98 ? -12.769 2.221 24.705 1.00 89.75 98 ALA A CA 1
ATOM 833 C C . ALA A 1 98 ? -14.273 2.490 24.674 1.00 89.75 98 ALA A C 1
ATOM 835 O O . ALA A 1 98 ? -14.883 2.603 23.606 1.00 89.75 98 ALA A O 1
ATOM 836 N N . TYR A 1 99 ? -14.854 2.643 25.859 1.00 88.44 99 TYR A N 1
ATOM 837 C CA . TYR A 1 99 ? -16.277 2.877 26.064 1.00 88.44 99 TYR A CA 1
ATOM 838 C C . TYR A 1 99 ? -16.474 4.144 26.894 1.00 88.44 99 TYR A C 1
ATOM 840 O O . TYR A 1 99 ? -15.741 4.385 27.849 1.00 88.44 99 TYR A O 1
ATOM 848 N N . GLU A 1 100 ? -17.447 4.961 26.508 1.00 84.94 100 GLU A N 1
ATOM 849 C CA . GLU A 1 100 ? -17.868 6.145 27.266 1.00 84.94 100 GLU A CA 1
ATOM 850 C C . GLU A 1 100 ? -18.931 5.775 28.308 1.00 84.94 100 GLU A C 1
ATOM 852 O O . GLU A 1 100 ? -18.913 6.263 29.433 1.00 84.94 100 GLU A O 1
ATOM 857 N N . THR A 1 101 ? -19.810 4.834 27.959 1.00 83.94 101 THR A N 1
ATOM 858 C CA . THR A 1 101 ? -20.754 4.170 28.866 1.00 83.94 101 THR A CA 1
ATOM 859 C C . THR A 1 101 ? -20.788 2.676 28.545 1.00 83.94 101 THR A C 1
ATOM 861 O O . THR A 1 101 ? -20.274 2.264 27.507 1.00 83.94 101 THR A O 1
ATOM 864 N N . PHE A 1 102 ? -21.425 1.849 29.383 1.00 76.25 102 PHE A N 1
ATOM 865 C CA . PHE A 1 102 ? -21.515 0.392 29.166 1.00 76.25 102 PHE A CA 1
ATOM 866 C C . PHE A 1 102 ? -22.005 -0.022 27.764 1.00 76.25 102 PHE A C 1
ATOM 868 O O . PHE A 1 102 ? -21.673 -1.113 27.311 1.00 76.25 102 PHE A O 1
ATOM 875 N N . ILE A 1 103 ? -22.780 0.826 27.079 1.00 81.81 103 ILE A N 1
ATOM 876 C CA . ILE A 1 103 ? -23.354 0.535 25.754 1.00 81.81 103 ILE A CA 1
ATOM 877 C C . ILE A 1 103 ? -22.688 1.376 24.648 1.00 81.81 103 ILE A C 1
ATOM 879 O O . ILE A 1 103 ? -22.706 0.999 23.478 1.00 81.81 103 ILE A O 1
ATOM 883 N N . GLN A 1 104 ? -22.062 2.505 24.990 1.00 86.69 104 GLN A N 1
ATOM 884 C CA . GLN A 1 104 ? -21.525 3.446 24.010 1.00 86.69 104 GLN A CA 1
ATOM 885 C C . GLN A 1 104 ? -20.016 3.270 23.826 1.00 86.69 104 GLN A C 1
ATOM 887 O O . GLN A 1 104 ? -19.213 3.678 24.666 1.00 86.69 104 GLN A O 1
ATOM 892 N N . THR A 1 105 ? -19.619 2.697 22.689 1.00 86.38 105 THR A N 1
ATOM 893 C CA . THR A 1 105 ? -18.212 2.642 22.270 1.00 86.38 105 THR A CA 1
ATOM 894 C C . THR A 1 105 ? -17.717 4.029 21.864 1.00 86.38 105 THR A C 1
ATOM 896 O O . THR A 1 105 ? -18.243 4.623 20.920 1.00 86.38 105 THR A O 1
ATOM 899 N N . LYS A 1 106 ? -16.661 4.497 22.531 1.00 89.75 106 LYS A N 1
ATOM 900 C CA . LYS A 1 106 ? -15.974 5.762 22.253 1.00 89.75 106 LYS A CA 1
ATOM 901 C C . LYS A 1 106 ? -14.941 5.615 21.139 1.00 89.75 106 LYS A C 1
ATOM 903 O O . LYS A 1 106 ? -14.894 6.429 20.226 1.00 89.75 106 LYS A O 1
ATOM 908 N N . GLU A 1 107 ? -14.141 4.552 21.191 1.00 92.25 107 GLU A N 1
ATOM 909 C CA . GLU A 1 107 ? -13.031 4.335 20.261 1.00 92.25 107 GLU A CA 1
ATOM 910 C C . GLU A 1 107 ? -13.069 2.928 19.677 1.00 92.25 107 GLU A C 1
ATOM 912 O O . GLU A 1 107 ? -13.409 1.950 20.353 1.00 92.25 107 GLU A O 1
ATOM 917 N N . ARG A 1 108 ? -12.698 2.828 18.400 1.00 92.75 108 ARG A N 1
ATOM 918 C CA . ARG A 1 108 ? -12.635 1.571 17.658 1.00 92.75 108 ARG A CA 1
ATOM 919 C C . ARG A 1 108 ? -11.269 1.440 17.009 1.00 92.75 108 ARG A C 1
ATOM 921 O O . ARG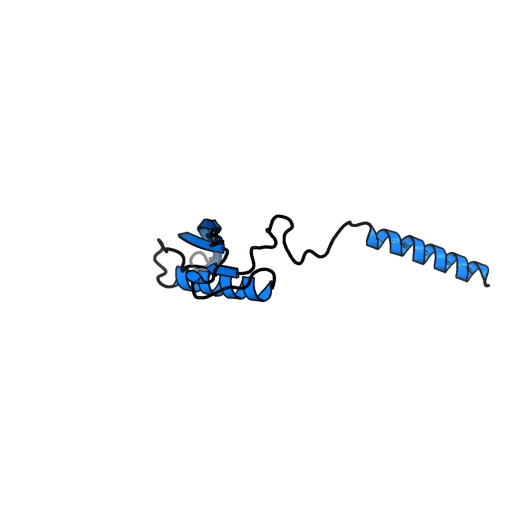 A 1 108 ? -10.789 2.368 16.364 1.00 92.75 108 ARG A O 1
ATOM 928 N N . LYS A 1 109 ? -10.678 0.264 17.146 1.00 93.00 109 LYS A N 1
ATOM 929 C CA . LYS A 1 109 ? -9.521 -0.168 16.376 1.00 93.00 109 LYS A CA 1
ATOM 930 C C . LYS A 1 109 ? -10.018 -0.831 15.097 1.00 93.00 109 LYS A C 1
ATOM 932 O O . LYS A 1 109 ? -10.891 -1.696 15.146 1.00 93.00 109 LYS A O 1
ATOM 937 N N . ILE A 1 110 ? -9.446 -0.432 13.969 1.00 92.62 110 ILE A N 1
ATOM 938 C CA . ILE A 1 110 ? -9.673 -1.089 12.684 1.00 92.62 110 ILE A CA 1
ATOM 939 C C . ILE A 1 110 ? -8.566 -2.122 12.495 1.00 92.62 110 ILE A C 1
ATOM 941 O O . ILE A 1 110 ? -7.385 -1.777 12.494 1.00 92.62 110 ILE A O 1
ATOM 945 N N . GLU A 1 111 ? -8.942 -3.385 12.349 1.00 94.25 111 GLU A N 1
ATOM 946 C CA . GLU A 1 111 ? -8.029 -4.460 11.976 1.00 94.25 111 GLU A CA 1
ATOM 947 C C . GLU A 1 111 ? -8.235 -4.781 10.501 1.00 94.25 111 GLU A C 1
ATOM 949 O O . GLU A 1 111 ? -9.307 -5.231 10.098 1.00 94.25 111 GLU A O 1
ATOM 954 N N . PHE A 1 112 ? -7.212 -4.504 9.695 1.00 94.12 112 PHE A N 1
ATOM 955 C CA . PHE A 1 112 ? -7.182 -4.794 8.266 1.00 94.12 112 PHE A CA 1
ATOM 956 C C . PHE A 1 112 ? -6.201 -5.934 8.004 1.00 94.12 112 PHE A C 1
ATOM 958 O O . PHE A 1 112 ? -5.025 -5.845 8.361 1.00 94.12 112 PHE A O 1
ATOM 965 N N . GLU A 1 113 ? -6.674 -6.983 7.341 1.00 95.50 113 GLU A N 1
ATOM 966 C CA . GLU A 1 113 ? -5.854 -8.094 6.877 1.00 95.50 113 GLU A CA 1
ATOM 967 C C . GLU A 1 113 ? -5.970 -8.209 5.358 1.00 95.50 113 GLU A C 1
ATOM 969 O O . GLU A 1 113 ? -7.058 -8.388 4.802 1.00 95.50 113 GLU A O 1
ATOM 974 N N . GLY A 1 114 ? -4.829 -8.147 4.677 1.00 95.12 114 GLY A N 1
ATOM 975 C CA . GLY A 1 114 ? -4.762 -8.281 3.232 1.00 95.12 114 GLY A CA 1
ATOM 976 C C . GLY A 1 114 ? -3.474 -8.948 2.776 1.00 95.12 114 GLY A C 1
ATOM 977 O O . GLY A 1 114 ? -2.464 -8.961 3.481 1.00 95.12 114 GLY A O 1
ATOM 978 N N . LYS A 1 115 ? -3.513 -9.505 1.570 1.00 96.44 115 LYS A N 1
ATOM 979 C CA . LYS A 1 115 ? -2.346 -10.040 0.865 1.00 96.44 115 LYS A CA 1
ATOM 980 C C . LYS A 1 115 ? -2.099 -9.199 -0.368 1.00 96.44 115 LYS A C 1
ATOM 982 O O . LYS A 1 115 ? -3.039 -8.778 -1.030 1.00 96.44 115 LYS A O 1
ATOM 987 N N . TYR A 1 116 ? -0.837 -8.999 -0.709 1.00 96.00 116 TYR A N 1
ATOM 988 C CA . TYR A 1 116 ? -0.462 -8.292 -1.923 1.00 96.00 116 TYR A CA 1
ATOM 989 C C . TYR A 1 116 ? 0.674 -9.013 -2.634 1.00 96.00 116 TYR A C 1
ATOM 991 O O . TYR A 1 116 ? 1.441 -9.769 -2.034 1.00 96.00 116 TYR A O 1
ATOM 999 N N . LYS A 1 117 ? 0.751 -8.795 -3.942 1.00 95.94 117 LYS A N 1
ATOM 1000 C CA . LYS A 1 117 ? 1.817 -9.280 -4.810 1.00 95.94 117 LYS A CA 1
ATOM 1001 C C . LYS A 1 117 ? 2.187 -8.176 -5.785 1.00 95.94 117 LYS A C 1
ATOM 1003 O O . LYS A 1 117 ? 1.314 -7.586 -6.422 1.00 95.94 117 LYS A O 1
ATOM 1008 N N . LEU A 1 118 ? 3.485 -7.938 -5.911 1.00 94.19 118 LEU A N 1
ATOM 1009 C CA . LEU A 1 118 ? 4.054 -7.072 -6.930 1.00 94.19 118 LEU A CA 1
ATOM 1010 C C . LEU A 1 118 ? 4.640 -7.953 -8.032 1.00 94.19 118 LEU A C 1
ATOM 1012 O O . LEU A 1 118 ? 5.454 -8.833 -7.756 1.00 94.19 118 LEU A O 1
ATOM 1016 N N . ILE A 1 119 ? 4.193 -7.742 -9.262 1.00 93.94 119 ILE A N 1
ATOM 1017 C CA . ILE A 1 119 ? 4.591 -8.530 -10.426 1.00 93.94 119 ILE A CA 1
ATOM 1018 C C . ILE A 1 119 ? 5.350 -7.609 -11.376 1.00 93.94 119 ILE A C 1
ATOM 1020 O O . ILE A 1 119 ? 4.829 -6.574 -11.784 1.00 93.94 119 ILE A O 1
ATOM 1024 N N . GLU A 1 120 ? 6.572 -7.987 -11.736 1.00 92.62 120 GLU A N 1
ATOM 1025 C CA . GLU A 1 120 ? 7.342 -7.309 -12.778 1.00 92.62 120 GLU A CA 1
ATOM 1026 C C . GLU A 1 120 ? 6.890 -7.795 -14.156 1.00 92.62 120 GLU A C 1
ATOM 1028 O O . GLU A 1 120 ? 6.906 -8.997 -14.445 1.00 92.62 120 GLU A O 1
ATOM 1033 N N . LYS A 1 121 ? 6.504 -6.861 -15.026 1.00 87.00 121 LYS A N 1
ATOM 1034 C CA . LYS A 1 121 ? 6.174 -7.171 -16.410 1.00 87.00 121 LYS A CA 1
ATOM 1035 C C . LYS A 1 121 ? 7.469 -7.209 -17.216 1.00 87.00 121 LYS A C 1
ATOM 1037 O O . LYS A 1 121 ? 8.031 -6.174 -17.564 1.00 87.00 121 LYS A O 1
ATOM 1042 N N . ARG A 1 122 ? 7.964 -8.413 -17.523 1.00 71.31 122 ARG A N 1
ATOM 1043 C CA . ARG A 1 122 ? 9.085 -8.559 -18.461 1.00 71.31 122 ARG A CA 1
ATOM 1044 C C . ARG A 1 122 ? 8.639 -8.047 -19.829 1.00 71.31 122 ARG A C 1
ATOM 1046 O O . ARG A 1 122 ? 7.781 -8.658 -20.460 1.00 71.31 122 ARG A O 1
ATOM 1053 N N . LYS A 1 123 ? 9.213 -6.929 -20.281 1.00 60.44 123 LYS A N 1
ATOM 1054 C CA . LYS A 1 123 ? 9.136 -6.530 -21.689 1.00 60.44 123 LYS A CA 1
ATOM 1055 C C . LYS A 1 123 ? 9.863 -7.608 -22.484 1.00 60.44 123 LYS A C 1
ATOM 1057 O O . LYS A 1 123 ? 11.071 -7.775 -22.322 1.00 60.44 123 LYS A O 1
ATOM 1062 N N . GLU A 1 124 ? 9.144 -8.352 -23.319 1.00 46.56 124 GLU A N 1
ATOM 1063 C CA . GLU A 1 124 ? 9.786 -9.024 -24.443 1.00 46.56 124 GLU A CA 1
ATOM 1064 C C . GLU A 1 124 ? 10.423 -7.918 -25.281 1.00 46.56 124 GLU A C 1
ATOM 1066 O O . GLU A 1 124 ? 9.747 -7.122 -25.930 1.00 46.56 124 GLU A O 1
ATOM 1071 N N . LYS A 1 125 ? 11.744 -7.789 -25.157 1.00 38.19 125 LYS A N 1
ATOM 1072 C CA . LYS A 1 125 ? 12.553 -6.945 -26.023 1.00 38.19 125 LYS A CA 1
ATOM 1073 C C . LYS A 1 125 ? 12.471 -7.597 -27.405 1.00 38.19 125 LYS A C 1
ATOM 1075 O O . LYS A 1 125 ? 13.206 -8.540 -27.681 1.00 38.19 125 LYS A O 1
ATOM 1080 N N . LEU A 1 126 ? 11.517 -7.171 -28.229 1.00 42.16 126 LEU A N 1
ATOM 1081 C CA . LEU A 1 126 ? 11.586 -7.427 -29.664 1.00 42.16 126 LEU A CA 1
ATOM 1082 C C . LEU A 1 126 ? 12.824 -6.668 -30.157 1.00 42.16 126 LEU A C 1
ATOM 1084 O O . LEU A 1 126 ? 12.884 -5.444 -30.036 1.00 42.16 126 LEU A O 1
ATOM 1088 N N . PHE A 1 127 ? 13.840 -7.448 -30.532 1.00 37.81 127 PHE A N 1
ATOM 1089 C CA . PHE A 1 127 ? 15.113 -6.997 -31.088 1.00 37.81 127 PHE A CA 1
ATOM 1090 C C . PHE A 1 127 ? 14.915 -6.254 -32.409 1.00 37.81 127 PHE A C 1
ATOM 1092 O O . PHE A 1 127 ? 14.006 -6.653 -33.172 1.00 37.81 127 PHE A O 1
#

Radius of gyration: 24.97 Å; Cα contacts (8 Å, |Δi|>4): 172; chains: 1; bounding box: 64×53×60 Å